Protein AF-A0AAW4X118-F1 (afdb_monomer)

Mean predicted aligned error: 7.47 Å

Structure (mmCIF, N/CA/C/O backbone):
data_AF-A0AAW4X118-F1
#
_entry.id   AF-A0AAW4X118-F1
#
loop_
_atom_site.group_PDB
_atom_site.id
_atom_site.type_symbol
_atom_site.label_atom_id
_atom_site.label_alt_id
_atom_site.label_comp_id
_atom_site.label_asym_id
_atom_site.label_entity_id
_atom_site.label_seq_id
_atom_site.pdbx_PDB_ins_code
_atom_site.Cartn_x
_atom_site.Cartn_y
_atom_site.Cartn_z
_atom_site.occupancy
_atom_site.B_iso_or_equiv
_atom_site.auth_seq_id
_atom_site.auth_comp_id
_atom_site.auth_asym_id
_atom_site.auth_atom_id
_atom_site.pdbx_PDB_model_num
ATOM 1 N N . MET A 1 1 ? -25.569 28.754 -13.277 1.00 60.59 1 MET A N 1
ATOM 2 C CA . MET A 1 1 ? -25.562 27.568 -14.164 1.00 60.59 1 MET A CA 1
ATOM 3 C C . MET A 1 1 ? -24.344 26.662 -13.971 1.00 60.59 1 MET A C 1
ATOM 5 O O . MET A 1 1 ? -24.538 25.456 -13.932 1.00 60.59 1 MET A O 1
ATOM 9 N N . GLU A 1 2 ? -23.115 27.181 -13.818 1.00 69.50 2 GLU A N 1
ATOM 10 C CA . GLU A 1 2 ? -21.944 26.369 -13.402 1.00 69.50 2 GLU A CA 1
ATOM 11 C C . GLU A 1 2 ? -21.970 26.053 -11.889 1.00 69.50 2 GLU A C 1
ATOM 13 O O . GLU A 1 2 ? -21.848 24.897 -11.495 1.00 69.50 2 GLU A O 1
ATOM 18 N N . ALA A 1 3 ? -22.224 27.058 -11.037 1.00 75.12 3 ALA A N 1
ATOM 19 C CA . ALA A 1 3 ? -22.238 26.910 -9.573 1.00 75.12 3 ALA A CA 1
ATOM 20 C C . ALA A 1 3 ? -23.264 25.878 -9.063 1.00 75.12 3 ALA A C 1
ATOM 22 O O . ALA A 1 3 ? -22.958 25.084 -8.176 1.00 75.12 3 ALA A O 1
ATOM 23 N N . ASP A 1 4 ? -24.449 25.832 -9.675 1.00 84.62 4 ASP A N 1
ATOM 24 C CA . ASP A 1 4 ? -25.527 24.910 -9.297 1.00 84.62 4 ASP A CA 1
ATOM 25 C C . ASP A 1 4 ? -25.126 23.439 -9.503 1.00 84.62 4 ASP A C 1
ATOM 27 O O . ASP A 1 4 ? -25.485 22.573 -8.704 1.00 84.62 4 ASP A O 1
ATOM 31 N N . LYS A 1 5 ? -24.315 23.155 -10.537 1.00 88.38 5 LYS A N 1
ATOM 32 C CA . LYS A 1 5 ? -23.783 21.810 -10.803 1.00 88.38 5 LYS A CA 1
ATOM 33 C C . LYS A 1 5 ? -22.767 21.388 -9.748 1.00 88.38 5 LYS A C 1
ATOM 35 O O . LYS A 1 5 ? -22.833 20.256 -9.275 1.00 88.38 5 LYS A O 1
ATOM 40 N N . TYR A 1 6 ? -21.859 22.283 -9.351 1.00 91.75 6 TYR A N 1
ATOM 41 C CA . TYR A 1 6 ? -20.881 21.982 -8.301 1.00 91.75 6 TYR A CA 1
ATOM 42 C C . TYR A 1 6 ? -21.560 21.735 -6.955 1.00 91.75 6 TYR A C 1
ATOM 44 O O . TYR A 1 6 ? -21.194 20.790 -6.262 1.00 91.75 6 TYR A O 1
ATOM 52 N N . ILE A 1 7 ? -22.589 22.516 -6.613 1.00 92.50 7 ILE A N 1
ATOM 53 C CA . ILE A 1 7 ? -23.364 22.309 -5.383 1.00 92.50 7 ILE A CA 1
ATOM 54 C C . ILE A 1 7 ? -24.027 20.928 -5.405 1.00 92.50 7 ILE A C 1
ATOM 56 O O . ILE A 1 7 ? -23.843 20.157 -4.466 1.00 92.50 7 ILE A O 1
ATOM 60 N N . PHE A 1 8 ? -24.707 20.560 -6.496 1.00 93.56 8 PHE A N 1
ATOM 61 C CA . PHE A 1 8 ? -25.304 19.226 -6.628 1.00 93.56 8 PHE A CA 1
ATOM 62 C C . PHE A 1 8 ? -24.271 18.096 -6.556 1.00 93.56 8 PHE A C 1
ATOM 64 O O . PHE A 1 8 ? -24.526 17.072 -5.922 1.00 93.56 8 PHE A O 1
ATOM 71 N N . MET A 1 9 ? -23.099 18.277 -7.167 1.00 93.38 9 MET A N 1
ATOM 72 C CA . MET A 1 9 ? -22.024 17.285 -7.148 1.00 93.38 9 MET A CA 1
ATOM 73 C C . MET A 1 9 ? -21.441 17.109 -5.742 1.00 93.38 9 MET A C 1
ATOM 75 O O . MET A 1 9 ? -21.275 15.978 -5.289 1.00 93.38 9 MET A O 1
ATOM 79 N N . ILE A 1 10 ? -21.198 18.208 -5.023 1.00 94.00 10 ILE A N 1
ATOM 80 C CA . ILE A 1 10 ? -20.692 18.188 -3.646 1.00 94.00 10 ILE A CA 1
ATOM 81 C C . ILE A 1 10 ? -21.728 17.564 -2.709 1.00 94.00 10 ILE A C 1
ATOM 83 O O . ILE A 1 10 ? -21.383 16.683 -1.923 1.00 94.00 10 ILE A O 1
ATOM 87 N N . THR A 1 11 ? -23.000 17.960 -2.806 1.00 93.88 11 THR A N 1
ATOM 88 C CA . THR A 1 11 ? -24.074 17.382 -1.986 1.00 93.88 11 THR A CA 1
ATOM 89 C C . THR A 1 11 ? -24.268 15.897 -2.292 1.00 93.88 11 THR A C 1
ATOM 91 O O . THR A 1 11 ? -24.392 15.096 -1.367 1.00 93.88 11 THR A O 1
ATOM 94 N N . GLY A 1 12 ? -24.217 15.502 -3.566 1.00 92.94 12 GLY A N 1
ATOM 95 C CA . GLY A 1 12 ? -24.255 14.098 -3.974 1.00 92.94 12 GLY A CA 1
ATOM 96 C C . GLY A 1 12 ? -23.081 13.298 -3.405 1.00 92.94 12 GLY A C 1
ATOM 97 O O . GLY A 1 12 ? -23.293 12.273 -2.760 1.00 92.94 12 GLY A O 1
ATOM 98 N N . MET A 1 13 ? -21.847 13.788 -3.557 1.00 94.00 13 MET A N 1
ATOM 99 C CA . MET A 1 13 ? -20.650 13.158 -2.985 1.00 94.00 13 MET A CA 1
ATOM 100 C C . MET A 1 13 ? -20.724 13.043 -1.462 1.00 94.00 13 MET A C 1
ATOM 102 O O . MET A 1 13 ? -20.345 12.007 -0.911 1.00 94.00 13 MET A O 1
ATOM 106 N N . LEU A 1 14 ? -21.234 14.074 -0.782 1.00 92.50 14 LEU A N 1
ATOM 107 C CA . LEU A 1 14 ? -21.416 14.074 0.665 1.00 92.50 14 LEU A CA 1
ATOM 108 C C . LEU A 1 14 ? -22.374 12.963 1.083 1.00 92.50 14 LEU A C 1
ATOM 110 O O . LEU A 1 14 ? -22.020 12.166 1.944 1.00 92.50 14 LEU A O 1
ATOM 114 N N . ILE A 1 15 ? -23.542 1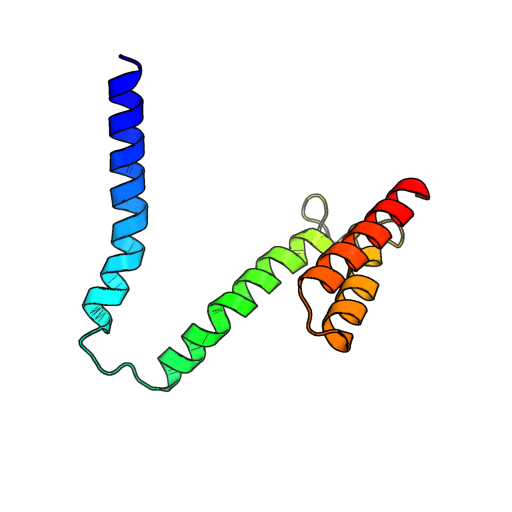2.854 0.445 1.00 93.88 15 ILE A N 1
ATOM 115 C CA . ILE A 1 15 ? -24.522 11.809 0.766 1.00 93.88 15 ILE A CA 1
ATOM 116 C C . ILE A 1 15 ? -23.915 10.424 0.530 1.00 93.88 15 ILE A C 1
ATOM 118 O O . ILE A 1 15 ? -23.924 9.592 1.435 1.00 93.88 15 ILE A O 1
ATOM 122 N N . VAL A 1 16 ? -23.337 10.187 -0.651 1.00 92.88 16 VAL A N 1
ATOM 123 C CA . VAL A 1 16 ? -22.849 8.859 -1.056 1.00 92.88 16 VAL A CA 1
ATOM 124 C C . VAL A 1 16 ? -21.585 8.443 -0.293 1.00 92.88 16 VAL A C 1
ATOM 126 O O . VAL A 1 16 ? -21.358 7.253 -0.121 1.00 92.88 16 VAL A O 1
ATOM 129 N N . THR A 1 17 ? -20.784 9.378 0.226 1.00 90.38 17 THR A N 1
ATOM 130 C CA . THR A 1 17 ? -19.597 9.057 1.048 1.00 90.38 17 THR A CA 1
ATOM 131 C C . THR A 1 17 ? -19.939 8.946 2.531 1.00 90.38 17 THR A C 1
ATOM 133 O O . THR A 1 17 ? -19.428 8.067 3.232 1.00 90.38 17 THR A O 1
ATOM 136 N N . PHE A 1 18 ? -20.799 9.837 3.032 1.00 88.44 18 PHE A N 1
ATOM 137 C CA . PHE A 1 18 ? -21.121 9.914 4.452 1.00 88.44 18 PHE A CA 1
ATOM 138 C C . PHE A 1 18 ? -22.060 8.792 4.883 1.00 88.44 18 PHE A C 1
ATOM 140 O O . PHE A 1 18 ? -21.806 8.186 5.919 1.00 88.44 18 PHE A O 1
ATOM 147 N N . LEU A 1 19 ? -23.087 8.447 4.093 1.00 89.88 19 LEU A N 1
ATOM 148 C CA . LEU A 1 19 ? -24.006 7.355 4.446 1.00 89.88 19 LEU A CA 1
ATOM 149 C C . LEU A 1 19 ? -23.262 6.033 4.685 1.00 89.88 19 LEU A C 1
ATOM 151 O O . LEU A 1 19 ? -23.403 5.489 5.779 1.00 89.88 19 LEU A O 1
ATOM 155 N N . PRO A 1 20 ? -22.435 5.520 3.752 1.00 86.31 20 PRO A N 1
ATOM 156 C CA . PRO A 1 20 ? -21.767 4.235 3.937 1.00 86.31 20 PRO A CA 1
ATOM 157 C C . PRO A 1 20 ? -20.739 4.230 5.066 1.00 86.31 20 PRO A C 1
ATOM 159 O O . PRO A 1 20 ? -20.468 3.170 5.614 1.00 86.31 20 PRO A O 1
ATOM 162 N N . ARG A 1 21 ? -20.154 5.383 5.425 1.00 83.38 21 ARG A N 1
ATOM 163 C CA . ARG A 1 21 ? -19.238 5.488 6.575 1.00 83.38 21 ARG A CA 1
ATOM 164 C C . ARG A 1 21 ? -19.974 5.612 7.898 1.00 83.38 21 ARG A C 1
ATOM 166 O O . ARG A 1 21 ? -19.584 4.976 8.871 1.00 83.38 21 ARG A O 1
ATOM 173 N N . PHE A 1 22 ? -21.015 6.434 7.945 1.00 83.25 22 PHE A N 1
ATOM 174 C CA . PHE A 1 22 ? -21.710 6.774 9.179 1.00 83.25 22 PHE A CA 1
ATOM 175 C C . PHE A 1 22 ? -22.735 5.711 9.579 1.00 83.25 22 PHE A C 1
ATOM 177 O O . PHE A 1 22 ? -22.897 5.449 10.766 1.00 83.25 22 PHE A O 1
ATOM 184 N N . LEU A 1 23 ? -23.378 5.040 8.615 1.00 82.75 23 LEU A N 1
ATOM 185 C CA . LEU A 1 23 ? -24.338 3.965 8.890 1.00 82.75 23 LEU A CA 1
ATOM 186 C C . LEU A 1 23 ? -23.714 2.814 9.696 1.00 82.75 23 LEU A C 1
ATOM 188 O O . LEU A 1 23 ? -24.270 2.485 10.745 1.00 82.75 23 LEU A O 1
ATOM 192 N N . PRO A 1 24 ? -22.564 2.229 9.303 1.00 75.44 24 PRO A N 1
ATOM 193 C CA . PRO A 1 24 ? -21.921 1.193 10.102 1.00 75.44 24 PRO A CA 1
ATOM 194 C C . PRO A 1 24 ? -21.504 1.714 11.474 1.00 75.44 24 PRO A C 1
ATOM 196 O O . PRO A 1 24 ? -21.738 1.042 12.472 1.00 75.44 24 PRO A O 1
ATOM 199 N N . LEU A 1 25 ? -20.947 2.927 11.547 1.00 75.81 25 LEU A N 1
ATOM 200 C CA . LEU A 1 25 ? -20.530 3.523 12.817 1.00 75.81 25 LEU A CA 1
ATOM 201 C C . LEU A 1 25 ? -21.710 3.720 13.776 1.00 75.81 25 LEU A C 1
ATOM 203 O O . LEU A 1 25 ? -21.578 3.439 14.961 1.00 75.81 25 LEU A O 1
ATOM 207 N N . MET A 1 26 ? -22.873 4.152 13.288 1.00 76.19 26 MET A N 1
ATOM 208 C CA . MET A 1 26 ? -24.048 4.400 14.126 1.00 76.19 26 MET A CA 1
ATOM 209 C C . MET A 1 26 ? -24.779 3.107 14.517 1.00 76.19 26 MET A C 1
ATOM 211 O O . MET A 1 26 ? -25.244 2.988 15.650 1.00 76.19 26 MET A O 1
ATOM 215 N N . LEU A 1 27 ? -24.871 2.136 13.600 1.00 72.31 27 LEU A N 1
ATOM 216 C CA . LEU A 1 27 ? -25.533 0.847 13.835 1.00 72.31 27 LEU A CA 1
ATOM 217 C C . LEU A 1 27 ? -24.698 -0.085 14.723 1.00 72.31 27 LEU A C 1
ATOM 219 O O . LEU A 1 27 ? -25.253 -0.785 15.569 1.00 72.31 27 LEU A O 1
ATOM 223 N N . LEU A 1 28 ? -23.374 -0.101 14.537 1.00 69.06 28 LEU A N 1
ATOM 224 C CA . LEU A 1 28 ? -22.459 -0.969 15.281 1.00 69.06 28 LEU A CA 1
ATOM 225 C C . LEU A 1 28 ? -21.846 -0.260 16.499 1.00 69.06 28 LEU A C 1
ATOM 227 O O . LEU A 1 28 ? -21.470 -0.930 17.449 1.00 69.06 28 LEU A O 1
ATOM 231 N N . GLY A 1 29 ? -21.790 1.075 16.535 1.00 63.50 29 GLY A N 1
ATOM 232 C CA . GLY A 1 29 ? -21.164 1.829 17.631 1.00 63.50 29 GLY A CA 1
ATOM 233 C C . GLY A 1 29 ? -21.868 1.724 18.988 1.00 63.50 29 GLY A C 1
ATOM 234 O O . GLY A 1 29 ? -21.287 2.102 19.999 1.00 63.50 29 GLY A O 1
ATOM 235 N N . LYS A 1 30 ? -23.103 1.204 19.034 1.00 60.12 30 LYS A N 1
ATOM 236 C CA . LYS A 1 30 ? -23.855 0.954 20.280 1.00 60.12 30 LYS A CA 1
ATOM 237 C C . LYS A 1 30 ? -23.948 -0.525 20.667 1.00 60.12 30 LYS A C 1
ATOM 239 O O . LYS A 1 30 ? -24.544 -0.839 21.694 1.00 60.12 30 LYS A O 1
ATOM 244 N N . LYS A 1 31 ? -23.416 -1.437 19.848 1.00 66.00 31 LYS A N 1
ATOM 245 C CA . LYS A 1 31 ? -23.516 -2.886 20.052 1.00 66.00 31 LYS A CA 1
ATOM 246 C C . LYS A 1 31 ? -22.107 -3.446 20.191 1.00 66.00 31 LYS A C 1
ATOM 248 O O . LYS A 1 31 ? -21.273 -3.185 19.331 1.00 66.00 31 LYS A O 1
ATOM 253 N N . GLU A 1 32 ? -21.836 -4.211 21.245 1.00 69.31 32 GLU A N 1
ATOM 254 C CA . GLU A 1 32 ? -20.547 -4.895 21.368 1.00 69.31 32 GLU A CA 1
ATOM 255 C C . GLU A 1 32 ? -20.385 -5.849 20.184 1.00 69.31 32 GLU A C 1
ATOM 257 O O . GLU A 1 32 ? -21.094 -6.852 20.054 1.00 69.31 32 GLU A O 1
ATOM 262 N N . LEU A 1 33 ? -19.504 -5.484 19.253 1.00 76.00 33 LEU A N 1
ATOM 263 C CA . LEU A 1 33 ? -19.193 -6.341 18.126 1.00 76.00 33 LEU A CA 1
ATOM 264 C C . LEU A 1 33 ? -18.481 -7.583 18.649 1.00 76.00 33 LEU A C 1
ATOM 266 O O . LEU A 1 33 ? -17.570 -7.458 19.468 1.00 76.00 33 LEU A O 1
ATOM 270 N N . PRO A 1 34 ? -18.839 -8.783 18.165 1.00 81.81 34 PRO A N 1
ATOM 271 C CA . PRO A 1 34 ? -18.126 -9.981 18.565 1.00 81.81 34 PRO A CA 1
ATOM 272 C C . PRO A 1 34 ? -16.652 -9.829 18.178 1.00 81.81 34 PRO A C 1
ATOM 274 O O . PRO A 1 34 ? -16.343 -9.414 17.058 1.00 81.81 34 PRO A O 1
ATOM 277 N N . GLN A 1 35 ? -15.747 -10.214 19.082 1.00 82.31 35 GLN A N 1
ATOM 278 C CA . GLN A 1 35 ? -14.291 -10.073 18.927 1.00 82.31 35 GLN A CA 1
ATOM 279 C C . GLN A 1 35 ? -13.788 -10.532 17.544 1.00 82.31 35 GLN A C 1
ATOM 281 O O . GLN A 1 35 ? -12.929 -9.897 16.937 1.00 82.31 35 GLN A O 1
ATOM 286 N N . LYS A 1 36 ? -14.392 -11.597 16.997 1.00 86.81 36 LYS A N 1
ATOM 287 C CA . LYS A 1 36 ? -14.080 -12.153 15.672 1.00 86.81 36 LYS A CA 1
ATOM 288 C C . LYS A 1 36 ? -14.287 -11.156 14.522 1.00 86.81 36 LYS A C 1
ATOM 290 O O . LYS A 1 36 ? -13.492 -11.144 13.587 1.00 86.81 36 LYS A O 1
ATOM 295 N N . VAL A 1 37 ? -15.329 -10.324 14.583 1.00 86.00 37 VAL A N 1
ATOM 296 C CA . VAL A 1 37 ? -15.619 -9.307 13.556 1.00 86.00 37 VAL A CA 1
ATOM 297 C C . VAL A 1 37 ? -14.625 -8.157 13.653 1.00 86.00 37 VAL A C 1
ATOM 299 O O . VAL A 1 37 ? -14.119 -7.724 12.628 1.00 86.00 37 VAL A O 1
ATOM 302 N N . ILE A 1 38 ? -14.279 -7.711 14.863 1.00 84.81 38 ILE A N 1
ATOM 303 C CA . ILE A 1 38 ? -13.277 -6.653 15.069 1.00 84.81 38 ILE A CA 1
ATOM 304 C C . ILE A 1 38 ? -11.917 -7.092 14.514 1.00 84.81 38 ILE A C 1
ATOM 306 O O . ILE A 1 38 ? -11.298 -6.363 13.737 1.00 84.81 38 ILE A O 1
ATOM 310 N N . SER A 1 39 ? -11.480 -8.310 14.848 1.00 89.31 39 SER A N 1
ATOM 311 C CA . SER A 1 39 ? -10.248 -8.876 14.298 1.00 89.31 39 SER A CA 1
ATOM 312 C C . SER A 1 39 ? -10.305 -8.969 12.772 1.00 89.31 39 SER A C 1
ATOM 314 O O . SER A 1 39 ? -9.364 -8.545 12.114 1.00 89.31 39 SER A O 1
ATOM 316 N N . TRP A 1 40 ? -11.413 -9.437 12.187 1.00 90.81 40 TRP A N 1
ATOM 317 C CA . TRP A 1 40 ? -11.567 -9.487 10.728 1.00 90.81 40 TRP A CA 1
ATOM 318 C C . TRP A 1 40 ? -11.495 -8.097 10.072 1.00 90.81 40 TRP A C 1
ATOM 320 O O . TRP A 1 40 ? -10.745 -7.915 9.113 1.00 90.81 40 TRP A O 1
ATOM 330 N N . LEU A 1 41 ? -12.195 -7.099 10.627 1.00 88.69 41 LEU A N 1
ATOM 331 C CA . LEU A 1 41 ? -12.173 -5.714 10.142 1.00 88.69 41 LEU A CA 1
ATOM 332 C C . LEU A 1 41 ? -10.758 -5.114 10.175 1.00 88.69 41 LEU A C 1
ATOM 334 O O . LEU A 1 41 ? -10.399 -4.359 9.273 1.00 88.69 41 LEU A O 1
ATOM 338 N N . SER A 1 42 ? -9.933 -5.482 11.164 1.00 89.75 42 SER A N 1
ATOM 339 C CA . SER A 1 42 ? -8.547 -5.001 11.272 1.00 89.75 42 SER A CA 1
ATOM 340 C C . SER A 1 42 ? -7.633 -5.465 10.128 1.00 89.75 42 SER A C 1
ATOM 342 O O . SER A 1 42 ? -6.645 -4.795 9.832 1.00 89.75 42 SER A O 1
ATOM 344 N N . TYR A 1 43 ? -7.980 -6.556 9.434 1.00 94.56 43 TYR A N 1
ATOM 345 C CA . TYR A 1 43 ? -7.224 -7.055 8.280 1.00 94.56 43 TYR A CA 1
ATOM 346 C C . TYR A 1 43 ? -7.644 -6.423 6.950 1.00 94.56 43 TYR A C 1
ATOM 348 O O . TYR A 1 43 ? -6.892 -6.514 5.979 1.00 94.56 43 TYR A O 1
ATOM 356 N N . ILE A 1 44 ? -8.805 -5.759 6.889 1.00 93.88 44 ILE A N 1
ATOM 357 C CA . ILE A 1 44 ? -9.318 -5.152 5.650 1.00 93.88 44 ILE A CA 1
ATOM 358 C C . ILE A 1 44 ? -8.318 -4.168 5.032 1.00 93.88 44 ILE A C 1
ATOM 360 O O . ILE A 1 44 ? -8.065 -4.298 3.835 1.00 93.88 44 ILE A O 1
ATOM 364 N N . PRO A 1 45 ? -7.710 -3.220 5.776 1.00 93.62 45 PRO A N 1
ATOM 365 C CA . PRO A 1 45 ? -6.791 -2.258 5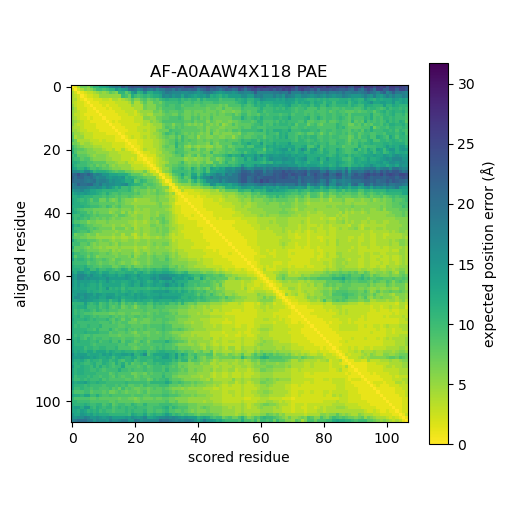.173 1.00 93.62 45 PRO A CA 1
ATOM 366 C C . PRO A 1 45 ? -5.611 -2.938 4.475 1.00 93.62 45 PRO A C 1
ATOM 368 O O . PRO A 1 45 ? -5.312 -2.623 3.328 1.00 93.62 45 PRO A O 1
ATOM 371 N N . ALA A 1 46 ? -4.982 -3.916 5.132 1.00 93.62 46 ALA A N 1
ATOM 372 C CA . ALA A 1 46 ? -3.868 -4.657 4.550 1.00 93.62 46 ALA A CA 1
ATOM 373 C C . ALA A 1 46 ? -4.316 -5.488 3.336 1.00 93.62 46 ALA A C 1
ATOM 375 O O . ALA A 1 46 ? -3.673 -5.435 2.293 1.00 93.62 46 ALA A O 1
ATOM 376 N N . ALA A 1 47 ? -5.447 -6.192 3.440 1.00 95.19 47 ALA A N 1
ATOM 377 C CA . ALA A 1 47 ? -5.979 -7.012 2.355 1.00 95.19 47 ALA A CA 1
ATOM 378 C C . ALA A 1 47 ? -6.324 -6.183 1.111 1.00 95.19 47 ALA A C 1
ATOM 380 O O . ALA A 1 47 ? -5.970 -6.571 0.003 1.00 95.19 47 ALA A O 1
ATOM 381 N N . VAL A 1 48 ? -6.971 -5.028 1.290 1.00 96.19 48 VAL A N 1
ATOM 382 C CA . VAL A 1 48 ? -7.329 -4.126 0.187 1.00 96.19 48 VAL A CA 1
ATOM 383 C C . VAL A 1 48 ? -6.074 -3.542 -0.454 1.00 96.19 48 VAL A C 1
ATOM 385 O O . VAL A 1 48 ? -5.956 -3.584 -1.673 1.00 96.19 48 VAL A O 1
ATOM 388 N N . LEU A 1 49 ? -5.107 -3.059 0.333 1.00 95.06 49 LEU A N 1
ATOM 389 C CA . LEU A 1 49 ? -3.852 -2.531 -0.214 1.00 95.06 49 LEU A CA 1
ATOM 390 C C . LEU A 1 49 ? -3.083 -3.598 -1.000 1.00 95.06 49 LEU A C 1
ATOM 392 O O . LEU A 1 49 ? -2.633 -3.325 -2.108 1.00 95.06 49 LEU A O 1
ATOM 396 N N . SER A 1 50 ? -2.982 -4.823 -0.480 1.00 93.94 50 SER A N 1
ATOM 397 C CA . SER A 1 50 ? -2.360 -5.936 -1.203 1.00 93.94 50 SER A CA 1
ATOM 398 C C . SER A 1 50 ? -3.137 -6.322 -2.464 1.00 93.94 50 SER A C 1
ATOM 400 O O . SER A 1 50 ? -2.519 -6.570 -3.494 1.00 93.94 50 SER A O 1
ATOM 402 N N . ALA A 1 51 ? -4.472 -6.336 -2.413 1.00 94.88 51 ALA A N 1
ATOM 403 C CA . ALA A 1 51 ? -5.323 -6.651 -3.560 1.00 94.88 51 ALA A CA 1
ATOM 404 C C . ALA A 1 51 ? -5.285 -5.577 -4.656 1.00 94.88 51 ALA A C 1
ATOM 406 O O . ALA A 1 51 ? -5.500 -5.903 -5.817 1.00 94.88 51 ALA A O 1
ATOM 407 N N . LEU A 1 52 ? -5.007 -4.318 -4.306 1.00 94.81 52 LEU A N 1
ATOM 408 C CA . LEU A 1 52 ? -4.771 -3.236 -5.267 1.00 94.81 52 LEU A CA 1
ATOM 409 C C . LEU A 1 52 ? -3.350 -3.292 -5.840 1.00 94.81 52 LEU A C 1
ATOM 411 O O . LEU A 1 52 ? -3.154 -3.108 -7.038 1.00 94.81 52 LEU A O 1
ATOM 415 N N . LEU A 1 53 ? -2.361 -3.577 -4.991 1.00 93.44 53 LEU A N 1
ATOM 416 C CA . LEU A 1 53 ? -0.952 -3.617 -5.378 1.00 93.44 53 LEU A CA 1
ATOM 417 C C . LEU A 1 53 ? -0.625 -4.814 -6.282 1.00 93.44 53 LEU A C 1
ATOM 419 O O . LEU A 1 53 ? 0.088 -4.659 -7.267 1.00 93.44 53 LEU A O 1
ATOM 423 N N . ALA A 1 54 ? -1.148 -6.001 -5.966 1.00 93.56 54 ALA A N 1
ATOM 424 C CA . ALA A 1 54 ? -0.862 -7.229 -6.705 1.00 93.56 54 ALA A CA 1
ATOM 425 C C . ALA A 1 54 ? -1.149 -7.122 -8.218 1.00 93.56 54 ALA A C 1
ATOM 427 O O . ALA A 1 54 ? -0.223 -7.360 -8.994 1.00 93.56 54 ALA A O 1
ATOM 428 N N . PRO A 1 55 ? -2.358 -6.736 -8.680 1.00 92.75 55 PRO A N 1
ATOM 429 C CA . PRO A 1 55 ? -2.622 -6.582 -10.107 1.00 92.75 55 PRO A CA 1
ATOM 430 C C . PRO A 1 55 ? -1.830 -5.424 -10.714 1.00 92.75 55 PRO A C 1
ATOM 432 O O . PRO A 1 55 ? -1.405 -5.540 -11.855 1.00 92.75 55 PRO A O 1
ATOM 435 N N . SER A 1 56 ? -1.563 -4.356 -9.952 1.00 90.94 56 SER A N 1
ATOM 436 C CA . SER A 1 56 ? -0.747 -3.231 -10.426 1.00 90.94 56 SER A CA 1
ATOM 437 C C . SER A 1 56 ? 0.694 -3.624 -10.775 1.00 90.94 56 SER A C 1
ATOM 439 O O . SER A 1 56 ? 1.362 -2.867 -11.471 1.00 90.94 56 SER A O 1
ATOM 441 N N . ILE A 1 57 ? 1.185 -4.760 -10.270 1.00 92.81 57 ILE A N 1
ATOM 442 C CA . ILE A 1 57 ? 2.541 -5.263 -10.529 1.00 92.81 57 ILE A CA 1
ATOM 443 C C . ILE A 1 57 ? 2.508 -6.468 -11.475 1.00 92.81 57 ILE A C 1
ATOM 445 O O . ILE A 1 57 ? 3.346 -6.587 -12.362 1.00 92.81 57 ILE A O 1
ATOM 449 N N . LEU A 1 58 ? 1.572 -7.394 -11.258 1.00 92.56 58 LEU A N 1
ATOM 450 C CA . LEU A 1 58 ? 1.572 -8.715 -11.893 1.00 92.56 58 LEU A CA 1
ATOM 451 C C . LEU A 1 58 ? 0.761 -8.775 -13.189 1.00 92.56 58 LEU A C 1
ATOM 453 O O . LEU A 1 58 ? 0.874 -9.766 -13.914 1.00 92.56 58 LEU A O 1
ATOM 457 N N . MET A 1 59 ? -0.093 -7.786 -13.460 1.00 91.00 59 MET A N 1
ATOM 458 C CA . MET A 1 59 ? -1.013 -7.819 -14.593 1.00 91.00 59 MET A CA 1
ATOM 459 C C . MET A 1 59 ? -0.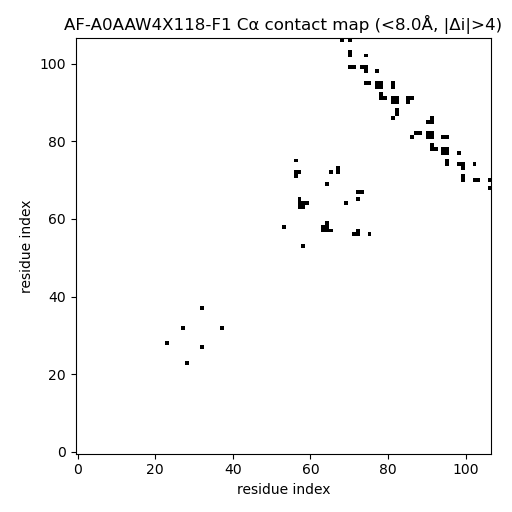767 -6.659 -15.549 1.00 91.00 59 MET A C 1
ATOM 461 O O . MET A 1 59 ? -0.716 -5.506 -15.138 1.00 91.00 59 MET A O 1
ATOM 465 N N . ASP A 1 60 ? -0.721 -6.986 -16.837 1.00 87.25 60 ASP A N 1
ATOM 466 C CA . ASP A 1 60 ? -0.767 -6.018 -17.929 1.00 87.25 60 ASP A CA 1
ATOM 467 C C . ASP A 1 60 ? -1.852 -6.445 -18.929 1.00 87.25 60 ASP A C 1
ATOM 469 O O . ASP A 1 60 ? -1.963 -7.621 -19.291 1.00 87.25 60 ASP A O 1
ATOM 473 N N . GLY A 1 61 ? -2.741 -5.521 -19.300 1.00 83.94 61 GLY A N 1
ATOM 474 C CA . GLY A 1 61 ? -3.854 -5.791 -20.221 1.00 83.94 61 GLY A CA 1
ATOM 475 C C . GLY A 1 61 ? -4.777 -6.958 -19.825 1.00 83.94 61 GLY A C 1
ATOM 476 O O . GLY A 1 61 ? -5.381 -7.590 -20.690 1.00 83.94 61 GLY A O 1
ATOM 477 N N . GLY A 1 62 ? -4.869 -7.293 -18.532 1.00 84.69 62 GLY A N 1
ATOM 478 C CA . GLY A 1 62 ? -5.667 -8.423 -18.037 1.00 84.69 62 GLY A CA 1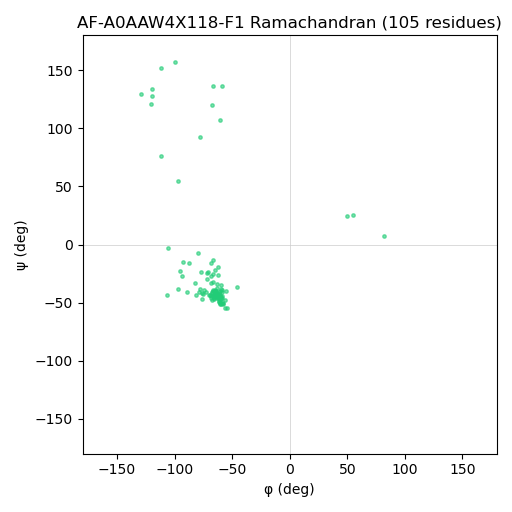
ATOM 479 C C . GLY A 1 62 ? -4.990 -9.797 -18.145 1.00 84.69 62 GLY A C 1
ATOM 480 O O . GLY A 1 62 ? -5.628 -10.810 -17.858 1.00 84.69 62 GLY A O 1
ATOM 481 N N . ARG A 1 63 ? -3.709 -9.857 -18.531 1.00 87.88 63 ARG A N 1
ATOM 482 C CA . ARG A 1 63 ? -2.897 -11.084 -18.555 1.00 87.88 63 ARG A CA 1
ATOM 483 C C . ARG A 1 63 ? -1.795 -11.016 -17.504 1.00 87.88 63 ARG A C 1
ATOM 485 O O . ARG A 1 63 ? -1.334 -9.936 -17.151 1.00 87.88 63 ARG A O 1
ATOM 492 N N . LEU A 1 64 ? -1.376 -12.180 -17.005 1.00 87.88 64 LEU A N 1
ATOM 493 C CA . LEU A 1 64 ? -0.223 -12.264 -16.109 1.00 87.88 64 LEU A CA 1
ATOM 494 C C . LEU A 1 64 ? 1.046 -11.902 -16.882 1.00 87.88 64 LEU A C 1
ATOM 496 O O . LEU A 1 64 ? 1.392 -12.575 -17.854 1.00 87.88 64 LEU A O 1
ATOM 500 N N . TYR A 1 65 ? 1.730 -10.856 -16.430 1.00 89.56 65 TYR A N 1
ATOM 501 C CA . TYR A 1 65 ? 2.941 -10.331 -17.045 1.00 89.56 65 TYR A CA 1
ATOM 502 C C . TYR A 1 65 ? 4.145 -10.568 -16.129 1.00 89.56 65 TYR A C 1
ATOM 504 O O . TYR A 1 65 ? 4.633 -9.679 -15.433 1.00 89.56 65 TYR A O 1
ATOM 512 N N . LEU A 1 66 ? 4.605 -11.820 -16.106 1.00 86.12 66 LEU A N 1
ATOM 513 C CA . LEU A 1 66 ? 5.762 -12.274 -15.329 1.00 86.12 66 LEU A CA 1
ATOM 514 C C . LEU A 1 66 ? 7.025 -12.314 -16.206 1.00 86.12 66 LEU A C 1
ATOM 516 O O . LEU A 1 66 ? 7.657 -13.361 -16.331 1.00 86.12 66 LEU A O 1
ATOM 520 N N . SER A 1 67 ? 7.356 -11.195 -16.854 1.00 85.94 67 SER A N 1
ATOM 521 C CA . SER A 1 67 ? 8.604 -11.055 -17.620 1.00 85.94 67 SER A CA 1
ATOM 522 C C . SER A 1 67 ? 9.667 -10.311 -16.814 1.00 85.94 67 SER A C 1
ATOM 524 O O . SER A 1 67 ? 9.343 -9.521 -15.927 1.00 85.94 67 SER A O 1
ATOM 526 N N . LEU A 1 68 ? 10.938 -10.525 -17.159 1.00 83.00 68 LEU A N 1
ATOM 527 C CA . LEU A 1 68 ? 12.049 -9.702 -16.669 1.00 83.00 68 LEU A CA 1
ATOM 528 C C . LEU A 1 68 ? 11.998 -8.271 -17.230 1.00 83.00 68 LEU A C 1
ATOM 530 O O . LEU A 1 68 ? 12.599 -7.381 -16.648 1.00 83.00 68 LEU A O 1
ATOM 534 N N . ASP A 1 69 ? 11.220 -8.032 -18.286 1.00 84.69 69 ASP A N 1
ATOM 535 C CA . ASP A 1 69 ? 10.952 -6.685 -18.810 1.00 84.69 69 ASP A CA 1
ATOM 536 C C . ASP A 1 69 ? 9.884 -5.936 -17.995 1.00 84.69 69 ASP A C 1
ATOM 538 O O . ASP A 1 69 ? 9.612 -4.759 -18.229 1.00 84.69 69 ASP A O 1
ATOM 542 N N . ASN A 1 70 ? 9.231 -6.601 -17.035 1.00 89.19 70 ASN A N 1
ATOM 543 C CA . ASN A 1 70 ? 8.281 -5.943 -16.150 1.00 89.19 70 ASN A CA 1
ATOM 544 C C . ASN A 1 70 ? 9.037 -5.155 -15.070 1.00 89.19 70 ASN A C 1
ATOM 546 O O . ASN A 1 70 ? 9.365 -5.673 -13.997 1.00 89.19 70 ASN A O 1
ATOM 550 N N . ILE A 1 71 ? 9.275 -3.875 -15.353 1.00 90.19 71 ILE A N 1
ATOM 551 C CA . ILE A 1 71 ? 9.967 -2.941 -14.457 1.00 90.19 71 ILE A CA 1
ATOM 552 C C . ILE A 1 71 ? 9.290 -2.883 -13.078 1.00 90.19 71 ILE A C 1
ATOM 554 O O . ILE A 1 71 ? 9.977 -2.890 -12.056 1.00 90.19 71 ILE A O 1
ATOM 558 N N . ALA A 1 72 ? 7.952 -2.891 -13.017 1.00 89.94 72 ALA A N 1
ATOM 559 C CA . ALA A 1 72 ? 7.216 -2.857 -11.751 1.00 89.94 72 ALA A CA 1
ATOM 560 C C . ALA A 1 72 ? 7.462 -4.121 -10.907 1.00 89.94 72 ALA A C 1
ATO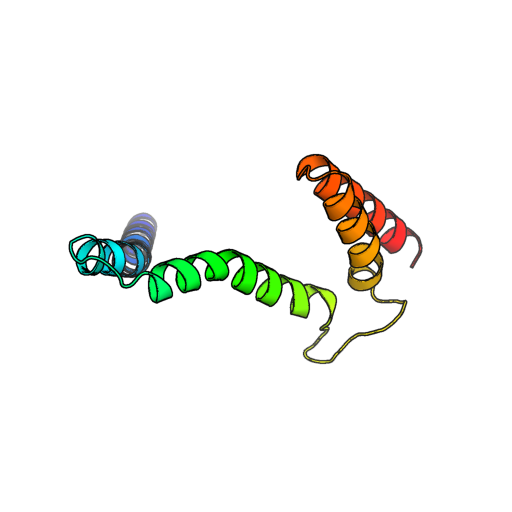M 562 O O . ALA A 1 72 ? 7.634 -4.036 -9.688 1.00 89.94 72 ALA A O 1
ATOM 563 N N . LEU A 1 73 ? 7.534 -5.290 -11.549 1.00 92.56 73 LEU A N 1
ATOM 564 C CA . LEU A 1 73 ? 7.845 -6.562 -10.892 1.00 92.56 73 LEU A CA 1
ATOM 565 C C . LEU A 1 73 ? 9.284 -6.603 -10.378 1.00 92.56 73 LEU A C 1
ATOM 567 O O . LEU A 1 73 ? 9.525 -7.043 -9.254 1.00 92.56 73 LEU A O 1
ATOM 571 N N . LEU A 1 74 ? 10.241 -6.110 -11.162 1.00 91.44 74 LEU A N 1
ATOM 572 C CA . LEU A 1 74 ? 11.629 -6.024 -10.720 1.00 91.44 74 LEU A CA 1
ATOM 573 C C . LEU A 1 74 ? 11.803 -5.018 -9.576 1.00 91.44 74 LEU A C 1
ATOM 575 O O . LEU A 1 74 ? 12.516 -5.313 -8.619 1.00 91.44 74 LEU A O 1
ATOM 579 N N . ALA A 1 75 ? 11.124 -3.868 -9.628 1.00 92.12 75 ALA A N 1
ATOM 580 C CA . ALA A 1 75 ? 11.176 -2.850 -8.581 1.00 92.12 75 ALA A CA 1
ATOM 581 C C . ALA A 1 75 ? 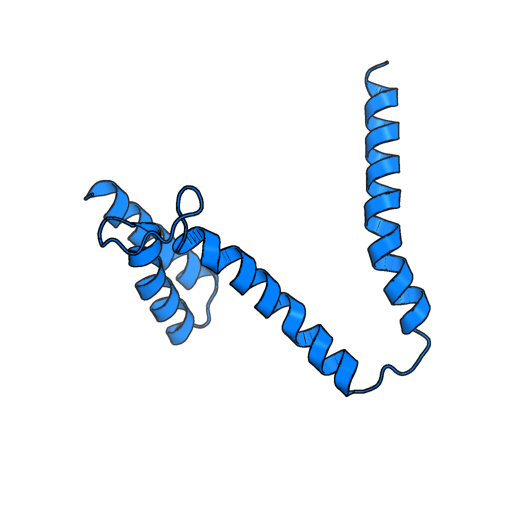10.465 -3.264 -7.284 1.00 92.12 75 ALA A C 1
ATOM 583 O O . ALA A 1 75 ? 10.821 -2.791 -6.199 1.00 92.12 75 ALA A O 1
ATOM 584 N N . PHE A 1 76 ? 9.510 -4.193 -7.355 1.00 92.81 76 PHE A N 1
ATOM 585 C CA . PHE A 1 76 ? 8.817 -4.725 -6.184 1.00 92.81 76 PHE A CA 1
ATOM 586 C C . PHE A 1 76 ? 9.767 -5.394 -5.179 1.00 92.81 76 PHE A C 1
ATOM 588 O O . PHE A 1 76 ? 9.690 -5.103 -3.986 1.00 92.81 76 PHE A O 1
ATOM 595 N N . PHE A 1 77 ? 10.687 -6.251 -5.630 1.00 92.81 77 PHE A N 1
ATOM 596 C CA . PHE A 1 77 ? 11.586 -7.001 -4.742 1.00 92.81 77 PHE A CA 1
ATOM 597 C C . PHE A 1 7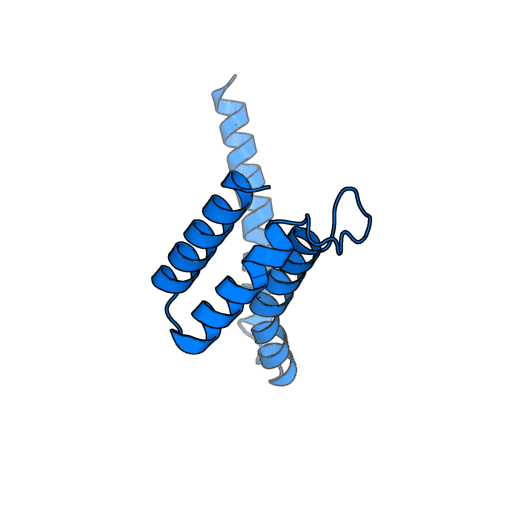7 ? 12.494 -6.123 -3.855 1.00 92.81 77 PHE A C 1
ATOM 599 O O . PHE A 1 77 ? 12.504 -6.329 -2.636 1.00 92.81 77 PHE A O 1
ATOM 606 N N . PRO A 1 78 ? 13.239 -5.131 -4.381 1.00 91.00 78 PRO A N 1
ATOM 607 C CA . PRO A 1 78 ? 14.037 -4.239 -3.544 1.00 91.00 78 PRO A CA 1
ATOM 608 C C . PRO A 1 78 ? 13.169 -3.311 -2.692 1.00 91.00 78 PRO A C 1
ATOM 610 O O . PRO A 1 78 ? 13.536 -3.023 -1.551 1.00 91.00 78 PRO A O 1
ATOM 613 N N . THR A 1 79 ? 11.996 -2.892 -3.180 1.00 92.50 79 THR A N 1
ATOM 614 C CA . THR A 1 79 ? 11.032 -2.130 -2.365 1.00 92.50 79 THR A CA 1
ATOM 615 C C . THR A 1 79 ? 10.557 -2.954 -1.165 1.00 92.50 79 THR A C 1
ATOM 617 O O . THR A 1 79 ? 10.526 -2.466 -0.038 1.00 92.50 79 THR A O 1
ATOM 620 N N . LEU A 1 80 ? 10.270 -4.242 -1.361 1.00 93.12 80 LEU A N 1
ATOM 621 C CA . LEU A 1 80 ? 9.890 -5.154 -0.283 1.00 93.12 80 LEU A CA 1
ATOM 622 C C . LEU A 1 80 ? 11.040 -5.372 0.712 1.00 93.12 80 LEU A C 1
ATOM 624 O O . LEU A 1 80 ? 10.829 -5.353 1.926 1.00 93.12 80 LEU A O 1
ATOM 628 N N . LEU A 1 81 ? 12.268 -5.537 0.213 1.00 93.75 81 LEU A N 1
ATOM 629 C CA . LEU A 1 81 ? 13.454 -5.730 1.049 1.00 93.75 81 LEU A CA 1
ATOM 630 C C . LEU A 1 81 ? 13.747 -4.497 1.918 1.00 93.75 81 LEU A C 1
ATOM 632 O O . LEU A 1 81 ? 14.021 -4.620 3.116 1.00 93.75 81 LEU A O 1
ATOM 636 N N . THR A 1 82 ? 13.663 -3.303 1.329 1.00 91.88 82 THR A N 1
ATOM 637 C CA . THR A 1 82 ? 13.857 -2.028 2.037 1.00 91.88 82 THR A CA 1
ATOM 638 C C . THR A 1 82 ? 12.752 -1.768 3.057 1.00 91.88 82 THR A C 1
ATOM 640 O O . THR A 1 82 ? 13.070 -1.351 4.178 1.00 91.88 82 THR A O 1
ATOM 643 N N . ALA A 1 83 ? 11.498 -2.101 2.727 1.00 92.00 83 ALA A N 1
ATOM 644 C CA . ALA A 1 83 ? 10.366 -2.050 3.651 1.00 92.00 83 ALA A CA 1
ATOM 645 C C . ALA A 1 83 ? 10.597 -2.942 4.875 1.00 92.00 83 ALA A C 1
ATOM 647 O O . ALA A 1 83 ? 10.476 -2.487 6.016 1.00 92.00 83 ALA A O 1
ATOM 648 N N . TYR A 1 84 ? 10.981 -4.201 4.637 1.00 92.94 84 TYR A N 1
ATOM 649 C CA . TYR A 1 84 ? 11.187 -5.194 5.689 1.00 92.94 84 TYR A CA 1
ATOM 650 C C . TYR A 1 84 ? 12.325 -4.806 6.639 1.00 92.94 84 TYR A C 1
ATOM 652 O O . TYR A 1 84 ? 12.180 -4.904 7.859 1.00 92.94 84 TYR A O 1
ATOM 660 N N . LYS A 1 85 ? 13.450 -4.328 6.092 1.00 92.50 85 LYS A N 1
ATOM 661 C CA . LYS A 1 85 ? 14.641 -3.997 6.885 1.00 92.50 85 LYS A CA 1
ATOM 662 C C . LYS A 1 85 ? 14.494 -2.687 7.656 1.00 92.50 85 LYS A C 1
ATOM 664 O O . LYS A 1 85 ? 14.900 -2.612 8.812 1.00 92.50 85 LYS A O 1
ATOM 669 N N . THR A 1 86 ? 13.943 -1.655 7.021 1.00 90.19 86 THR A N 1
ATOM 670 C CA . THR A 1 86 ? 13.994 -0.287 7.556 1.00 90.19 86 THR A CA 1
ATOM 671 C C . THR A 1 86 ? 12.767 0.063 8.393 1.00 90.19 86 THR A C 1
ATOM 673 O O . THR A 1 86 ? 12.856 0.922 9.267 1.00 90.19 86 THR A O 1
ATOM 676 N N . LYS A 1 87 ? 11.611 -0.571 8.128 1.00 88.25 87 LYS A N 1
ATOM 677 C CA . LYS A 1 87 ? 10.313 -0.249 8.755 1.00 88.25 87 LYS A CA 1
ATOM 678 C C . LYS A 1 87 ? 9.960 1.251 8.708 1.00 88.25 87 LYS A C 1
ATOM 680 O O . LYS A 1 87 ? 9.187 1.735 9.529 1.00 88.25 87 LYS A O 1
ATOM 685 N N . ASN A 1 88 ? 10.525 1.988 7.746 1.00 91.12 88 ASN A N 1
ATOM 686 C CA . ASN A 1 88 ? 10.336 3.424 7.558 1.00 91.12 88 ASN A CA 1
ATOM 687 C C . ASN A 1 88 ? 9.739 3.677 6.171 1.00 91.12 88 ASN A C 1
ATOM 689 O O . ASN A 1 88 ? 10.343 3.327 5.154 1.00 91.12 88 ASN A O 1
ATOM 693 N N . ILE A 1 89 ? 8.567 4.311 6.144 1.00 91.25 89 ILE A N 1
ATOM 694 C CA . ILE A 1 89 ? 7.814 4.590 4.917 1.00 91.25 89 ILE A CA 1
ATOM 695 C C . ILE A 1 89 ? 8.628 5.471 3.964 1.00 91.25 89 ILE A C 1
ATOM 697 O O . ILE A 1 89 ? 8.700 5.161 2.780 1.00 91.25 89 ILE A O 1
ATOM 701 N N . PHE A 1 90 ? 9.304 6.509 4.467 1.00 92.62 90 PHE A N 1
ATOM 702 C CA . PHE A 1 90 ? 10.064 7.434 3.620 1.00 92.62 90 PHE A CA 1
ATOM 703 C C . PHE A 1 90 ? 11.187 6.730 2.863 1.00 92.62 90 PHE A C 1
ATOM 705 O O . PHE A 1 90 ? 11.317 6.916 1.659 1.00 92.62 90 PHE A O 1
ATOM 712 N N . LEU A 1 91 ? 11.956 5.886 3.556 1.00 89.75 91 LEU A N 1
ATOM 713 C CA . LEU A 1 91 ? 13.063 5.136 2.955 1.00 89.75 91 LEU A CA 1
ATOM 714 C C . LEU A 1 91 ? 12.578 4.019 2.025 1.00 89.75 91 LEU A C 1
ATOM 716 O O . LEU A 1 91 ? 13.249 3.698 1.050 1.00 89.75 91 LEU A O 1
ATOM 720 N N . THR A 1 92 ? 11.404 3.451 2.302 1.00 92.12 92 THR A N 1
ATOM 721 C CA . THR A 1 92 ? 10.781 2.442 1.435 1.00 92.12 92 THR A CA 1
ATOM 722 C C . THR A 1 92 ? 10.346 3.060 0.110 1.00 92.12 92 THR A C 1
ATOM 724 O O . THR A 1 92 ? 10.656 2.534 -0.955 1.00 92.12 92 THR A O 1
ATOM 727 N N . VAL A 1 93 ? 9.655 4.201 0.174 1.00 92.62 93 VAL A N 1
ATOM 728 C CA . VAL A 1 93 ? 9.154 4.897 -1.015 1.00 92.62 93 VAL A CA 1
ATOM 729 C C . VAL A 1 93 ? 10.309 5.463 -1.833 1.00 92.62 93 VAL A C 1
ATOM 731 O O . VAL A 1 93 ? 10.340 5.260 -3.041 1.00 92.62 93 VAL A O 1
ATOM 734 N N . SER A 1 94 ? 11.281 6.128 -1.199 1.00 93.19 94 SER A N 1
ATOM 735 C CA . SER A 1 94 ? 12.423 6.685 -1.928 1.00 93.19 94 SER A CA 1
ATOM 736 C C . SER A 1 94 ? 13.302 5.594 -2.537 1.00 93.19 94 SER A C 1
ATOM 738 O O . SER A 1 94 ? 13.664 5.700 -3.704 1.00 93.19 94 SER A O 1
ATOM 740 N N . GLY A 1 95 ? 13.598 4.523 -1.794 1.00 91.75 95 GLY A N 1
ATOM 741 C CA . GLY A 1 95 ? 14.387 3.397 -2.294 1.00 91.75 95 GLY A CA 1
ATOM 742 C C . GLY A 1 95 ? 13.716 2.687 -3.470 1.00 91.75 95 GLY A C 1
ATOM 743 O O . GLY A 1 95 ? 14.365 2.442 -4.486 1.00 91.75 95 GLY A O 1
ATOM 744 N N . GLY A 1 96 ? 12.413 2.413 -3.359 1.00 91.56 96 GLY A N 1
ATOM 745 C CA . GLY A 1 96 ? 11.634 1.811 -4.438 1.00 91.56 96 GLY A CA 1
ATOM 746 C C . GLY A 1 96 ? 11.547 2.699 -5.677 1.00 91.56 96 GLY A C 1
ATOM 747 O O . GLY A 1 96 ? 11.772 2.221 -6.785 1.00 91.56 96 GLY A O 1
ATOM 748 N N . LEU A 1 97 ? 11.301 4.001 -5.493 1.00 94.25 97 LEU A N 1
ATOM 749 C CA . LEU A 1 97 ? 11.224 4.964 -6.592 1.00 94.25 97 LEU A CA 1
ATOM 750 C C . LEU A 1 97 ? 12.558 5.095 -7.331 1.00 94.25 97 LEU A C 1
ATOM 752 O O . LEU A 1 97 ? 12.582 5.054 -8.555 1.00 94.25 97 LEU A O 1
ATOM 756 N N . ILE A 1 98 ? 13.671 5.216 -6.602 1.00 94.44 98 ILE A N 1
ATOM 757 C CA . ILE A 1 98 ? 15.006 5.295 -7.209 1.00 94.44 98 ILE A CA 1
ATOM 758 C C . ILE A 1 98 ? 15.285 4.035 -8.031 1.00 94.44 98 ILE A C 1
ATOM 760 O O . ILE A 1 98 ? 15.756 4.135 -9.159 1.00 94.44 98 ILE A O 1
ATOM 764 N N . PHE A 1 99 ? 14.972 2.854 -7.495 1.00 92.50 99 PHE A N 1
ATOM 765 C CA . PHE A 1 99 ? 15.208 1.604 -8.211 1.00 92.50 99 PHE A CA 1
ATOM 766 C C . PHE A 1 99 ? 14.314 1.454 -9.448 1.00 92.50 99 PHE A C 1
ATOM 768 O O . PHE A 1 99 ? 14.796 1.032 -10.495 1.00 92.50 99 PHE A O 1
ATOM 775 N N . TYR A 1 100 ? 13.041 1.841 -9.346 1.00 93.88 100 TYR A N 1
ATOM 776 C CA . TYR A 1 100 ? 12.117 1.866 -10.480 1.00 93.88 100 TYR A CA 1
ATOM 777 C C . TYR A 1 100 ? 12.639 2.766 -11.609 1.00 93.88 100 TYR A C 1
ATOM 779 O O . TYR A 1 100 ? 12.759 2.312 -12.742 1.00 93.88 100 TYR A O 1
ATOM 787 N N . LEU A 1 101 ? 13.032 4.002 -11.284 1.00 93.50 101 LEU A N 1
ATOM 788 C CA . LEU A 1 101 ? 13.549 4.961 -12.266 1.00 93.50 101 LEU A CA 1
ATOM 789 C C . LEU A 1 101 ? 14.857 4.489 -12.913 1.00 93.50 101 LEU A C 1
ATOM 791 O O . LEU A 1 101 ? 15.074 4.707 -14.100 1.00 93.50 101 LEU A O 1
ATOM 795 N N . LEU A 1 102 ? 15.736 3.838 -12.145 1.00 93.50 102 LEU A N 1
ATOM 796 C CA . LEU A 1 102 ? 16.972 3.272 -12.686 1.00 93.50 102 LEU A CA 1
ATOM 797 C C . LEU A 1 102 ? 16.695 2.150 -13.688 1.00 93.50 102 LEU A C 1
ATOM 799 O O . LEU A 1 102 ? 17.376 2.077 -14.705 1.00 93.50 102 LEU A O 1
ATOM 803 N N . LEU A 1 103 ? 15.711 1.292 -13.412 1.00 91.38 103 LEU A N 1
ATOM 804 C CA . LEU A 1 103 ? 15.315 0.232 -14.336 1.00 91.38 103 LEU A CA 1
ATOM 805 C C . LEU A 1 103 ? 14.657 0.786 -15.600 1.00 91.38 103 LEU A C 1
ATOM 807 O O . LEU A 1 103 ? 15.017 0.350 -16.685 1.00 91.38 103 LEU A O 1
ATOM 811 N N . GLU A 1 104 ? 13.756 1.759 -15.465 1.00 90.81 104 GLU A N 1
ATOM 812 C CA . GLU A 1 104 ? 13.103 2.435 -16.598 1.00 90.81 104 GLU A CA 1
ATOM 813 C C . GLU A 1 104 ? 14.097 3.185 -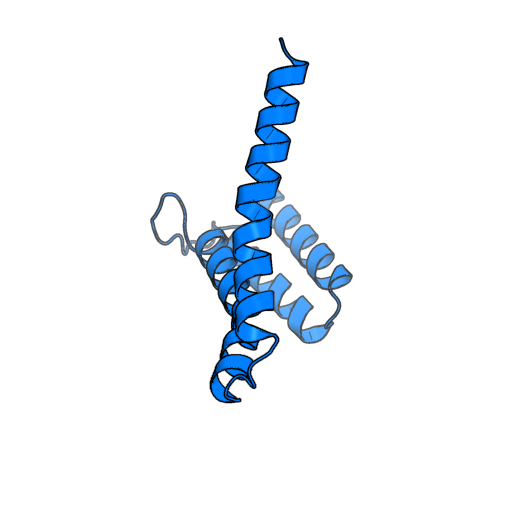17.494 1.00 90.81 104 GLU A C 1
ATOM 815 O O . GLU A 1 104 ? 13.860 3.363 -18.680 1.00 90.81 104 GLU A O 1
ATOM 820 N N . MET A 1 105 ? 15.236 3.618 -16.951 1.00 91.44 105 MET A N 1
ATOM 821 C CA . MET A 1 105 ? 16.294 4.232 -17.754 1.00 91.44 105 MET A CA 1
ATOM 822 C C . MET A 1 105 ? 17.125 3.203 -18.544 1.00 91.44 105 MET A C 1
ATOM 824 O O . MET A 1 105 ? 17.787 3.573 -19.513 1.00 91.44 105 MET A O 1
ATOM 828 N N . ILE A 1 106 ? 17.162 1.940 -18.104 1.00 88.81 106 ILE A N 1
ATOM 829 C CA . ILE A 1 106 ? 18.024 0.888 -18.670 1.00 88.81 106 ILE A CA 1
ATOM 830 C C . ILE A 1 106 ? 17.277 0.003 -19.682 1.00 88.81 106 ILE A C 1
ATOM 832 O O . ILE A 1 106 ? 17.898 -0.422 -20.658 1.00 88.81 106 ILE A O 1
ATOM 836 N N . LEU A 1 107 ? 16.002 -0.304 -19.420 1.00 80.75 107 LEU A N 1
ATOM 837 C CA . LEU A 1 107 ? 15.114 -1.155 -20.230 1.00 80.75 107 LEU A CA 1
ATOM 838 C C . LEU A 1 107 ? 14.252 -0.316 -21.177 1.00 80.75 107 LEU A C 1
ATOM 840 O O . LEU A 1 107 ? 14.171 -0.694 -22.367 1.00 80.75 107 LEU A O 1
#

Radius of gyration: 20.76 Å; Cα contacts (8 Å, |Δi|>4): 50; chains: 1; bounding box: 44×40×42 Å

Solvent-accessible surface area (backbone atoms only — not comparable to full-atom values): 6103 Å² total; per-residue (Å²): 120,69,65,61,52,52,52,52,49,51,53,48,51,48,52,68,55,44,48,73,58,46,50,54,50,64,68,46,71,81,46,89,69,56,68,70,55,56,58,52,60,68,46,45,65,60,51,51,52,49,62,57,48,49,50,72,39,42,41,52,98,89,39,83,44,91,50,93,82,30,50,58,50,62,25,44,56,60,23,50,51,39,33,71,75,61,76,38,70,68,60,18,52,51,52,22,50,52,48,36,54,55,44,66,74,74,110

Organism: NCBI:txid2886943

Sequence (107 aa):
MEADKYIFMITGMLIVTFLPRFLPLMLLGKKELPQKVISWLSYIPAAVLSALLAPSILMDGGRLYLSLDNIALLAFFPTLLTAYKTKNIFLTVSGGLIFYLLLEMIL

Foldseek 3Di:
DVVVVVVVVVV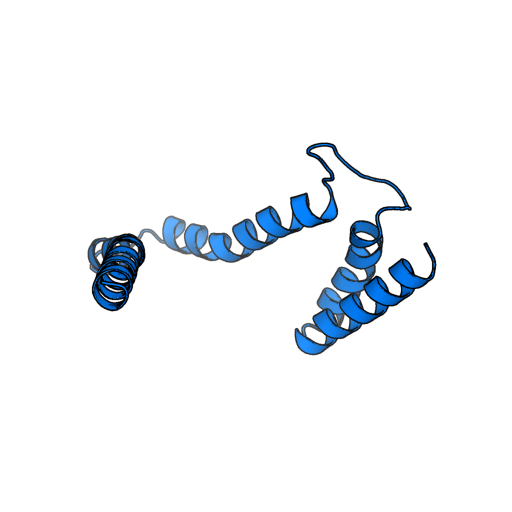VCCCVVCCVVVVCCVVPVVPPDPPVVVVVVVCVVVVVVCVVLVCVQQPDPRDGDPDPLRLSVVLVVQLVVQCVPPVDPVSSVVRSVVSSVVSVVVD

pLDDT: mean 88.09, std 7.8, range [60.12, 96.19]

InterPro domains:
  IPR008407 Branched-chain amino acid transport, AzlD [PF05437] (7-103)

Secondary structure (DSSP, 8-state):
-HHHHHHHHHHHHHHHHHHHHHHHHHHHTTS---HHHHHHHHHHHHHHHHHHHHHHHHEETTEE---TT-HHHHHHHHHHHHHHHH--HHHHHHHHHHHHHHHHHH-